Protein AF-A0A957DTX6-F1 (afdb_monomer_lite)

Secondary structure (DSSP, 8-state):
---------PBPTTSPBP----HHHHHHHHHHHHHHHHHHHHHHHHHHHHHHHHHH------EEEE-B-TTS-B--S-EEE-SSSSPPEEE--TTSEEEE-SPPPP---

Structure (mmCIF, N/CA/C/O backbone):
data_AF-A0A957DTX6-F1
#
_entry.id   AF-A0A957DTX6-F1
#
loop_
_atom_site.group_PDB
_atom_site.id
_atom_site.type_symbol
_atom_site.label_atom_id
_atom_site.label_alt_id
_atom_site.label_comp_id
_atom_site.label_asym_id
_atom_site.label_entity_id
_atom_site.label_seq_id
_atom_site.pdbx_PDB_ins_code
_atom_site.Cartn_x
_atom_site.Cartn_y
_atom_site.Cartn_z
_atom_site.occupancy
_atom_site.B_iso_or_equiv
_atom_site.auth_seq_id
_atom_site.auth_comp_id
_atom_site.auth_asym_id
_atom_site.auth_atom_id
_atom_site.pdbx_PDB_model_num
ATOM 1 N N . MET A 1 1 ? -65.947 3.445 54.925 1.00 50.12 1 MET A N 1
ATOM 2 C CA . MET A 1 1 ? -64.680 4.196 55.086 1.00 50.12 1 MET A CA 1
ATOM 3 C C . MET A 1 1 ? -63.601 3.467 54.298 1.00 50.12 1 MET A C 1
ATOM 5 O O . MET A 1 1 ? -63.424 2.277 54.515 1.00 50.12 1 MET A O 1
ATOM 9 N N . LYS A 1 2 ? -62.980 4.120 53.309 1.00 55.50 2 LYS A N 1
ATOM 10 C CA . LYS A 1 2 ? -61.985 3.508 52.413 1.00 55.50 2 LYS A CA 1
ATOM 11 C C . LYS A 1 2 ? -60.601 3.771 53.006 1.00 55.50 2 LYS A C 1
ATOM 13 O O . LYS A 1 2 ? -60.162 4.916 53.017 1.00 55.50 2 LYS A O 1
ATOM 18 N N . PHE A 1 3 ? -59.954 2.744 53.550 1.00 54.72 3 PHE A N 1
ATOM 19 C CA . PHE A 1 3 ? -58.588 2.868 54.054 1.00 54.72 3 PHE A CA 1
ATOM 20 C C . PHE A 1 3 ? -57.655 3.067 52.858 1.00 54.72 3 PHE A C 1
ATOM 22 O O . PHE A 1 3 ? -57.492 2.174 52.028 1.00 54.72 3 PHE A O 1
ATOM 29 N N . VAL A 1 4 ? -57.106 4.273 52.725 1.00 64.88 4 VAL A N 1
ATOM 30 C CA . VAL A 1 4 ? -56.061 4.558 51.743 1.00 64.88 4 VAL A CA 1
ATOM 31 C C . VAL A 1 4 ? -54.786 3.922 52.282 1.00 64.88 4 VAL A C 1
ATOM 33 O O . VAL A 1 4 ? -54.281 4.317 53.330 1.00 64.88 4 VAL A O 1
ATOM 36 N N . ASN A 1 5 ? -54.315 2.882 51.603 1.00 56.22 5 ASN A N 1
ATOM 37 C CA . ASN A 1 5 ? -53.085 2.192 51.959 1.00 56.22 5 ASN A CA 1
ATOM 38 C C . ASN A 1 5 ? -51.905 3.042 51.465 1.00 56.22 5 ASN A C 1
ATOM 40 O O . ASN A 1 5 ? -51.466 2.907 50.324 1.00 56.22 5 ASN A O 1
ATOM 44 N N . SER A 1 6 ? -51.476 4.004 52.282 1.00 63.41 6 SER A N 1
ATOM 45 C CA . SER A 1 6 ? -50.338 4.864 51.957 1.00 63.41 6 SER A CA 1
ATOM 46 C C . SER A 1 6 ? -49.031 4.082 52.125 1.00 63.41 6 SER A C 1
ATOM 48 O O . SER A 1 6 ? -48.859 3.416 53.150 1.00 63.41 6 SER A O 1
ATOM 50 N N . PRO A 1 7 ? -48.092 4.151 51.164 1.00 65.56 7 PRO A N 1
ATOM 51 C CA . PRO A 1 7 ? -46.794 3.503 51.310 1.00 65.56 7 PRO A CA 1
ATOM 52 C C . PRO A 1 7 ? -46.088 4.038 52.563 1.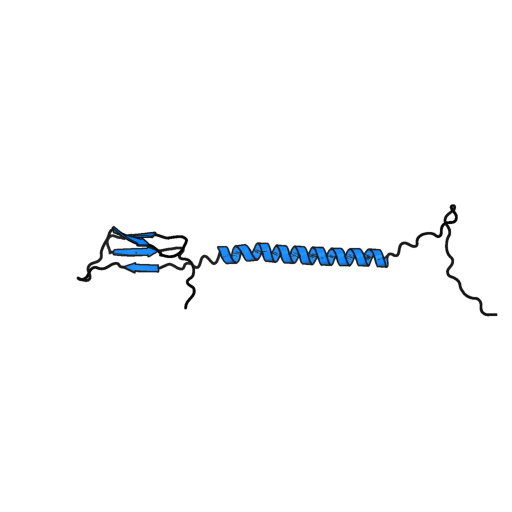00 65.56 7 PRO A C 1
ATOM 54 O O . PRO A 1 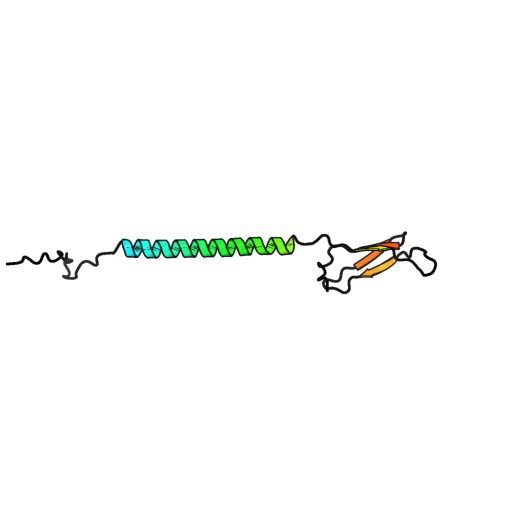7 ? -45.987 5.249 52.762 1.00 65.56 7 PRO A O 1
ATOM 57 N N . LYS A 1 8 ? -45.628 3.133 53.436 1.00 67.06 8 LYS A N 1
ATOM 58 C CA . LYS A 1 8 ? -44.937 3.487 54.681 1.00 67.06 8 LYS A CA 1
ATOM 59 C C . LYS A 1 8 ? -43.578 4.101 54.338 1.00 67.06 8 LYS A C 1
ATOM 61 O O . LYS A 1 8 ? -42.651 3.384 53.972 1.00 67.06 8 LYS A O 1
ATOM 66 N N . VAL A 1 9 ? -43.475 5.425 54.432 1.00 68.88 9 VAL A N 1
ATOM 67 C CA . VAL A 1 9 ? -42.212 6.150 54.258 1.00 68.88 9 VAL A CA 1
ATOM 68 C C . VAL A 1 9 ? -41.385 5.957 55.526 1.00 68.88 9 VAL A C 1
ATOM 70 O O . VAL A 1 9 ? -41.803 6.352 56.613 1.00 68.88 9 VAL A O 1
ATOM 73 N N . GLU A 1 10 ? -40.243 5.284 55.406 1.00 71.00 10 GLU A N 1
ATOM 74 C CA . GLU A 1 10 ? -39.316 5.099 56.519 1.00 71.00 10 GLU A CA 1
ATOM 75 C C . GLU A 1 10 ? -38.405 6.327 56.621 1.00 71.00 10 GLU A C 1
ATOM 77 O O . GLU A 1 10 ? -37.687 6.671 55.678 1.00 71.00 10 GLU A O 1
ATOM 82 N N . TYR A 1 11 ? -38.475 7.012 57.760 1.00 72.50 11 TYR A N 1
ATOM 83 C CA . TYR A 1 11 ? -37.691 8.211 58.033 1.00 72.50 11 TYR A CA 1
ATOM 84 C C . TYR A 1 11 ? -36.387 7.844 58.736 1.00 72.50 11 TYR A C 1
ATOM 86 O O . TYR A 1 11 ? -36.330 6.923 59.553 1.00 72.50 11 TYR A O 1
ATOM 94 N N . GLN A 1 12 ? -35.328 8.567 58.401 1.00 78.06 12 GLN A N 1
ATOM 95 C CA . GLN A 1 12 ? -34.071 8.535 59.136 1.00 78.06 12 GLN A CA 1
ATOM 96 C C . GLN A 1 12 ? -34.232 9.263 60.486 1.00 78.06 12 GLN A C 1
ATOM 98 O O . GLN A 1 12 ? -35.182 10.028 60.664 1.00 78.06 12 GLN A O 1
ATOM 103 N N . PRO A 1 13 ? -33.332 9.041 61.463 1.00 77.44 13 PRO A N 1
ATOM 104 C CA . PRO A 1 13 ? -33.374 9.741 62.753 1.00 77.44 13 PRO A CA 1
ATOM 105 C C . PRO A 1 13 ? -33.232 11.273 62.645 1.00 77.44 13 PRO A C 1
ATOM 107 O O . PRO A 1 13 ? -33.540 11.976 63.600 1.00 77.44 13 PRO A O 1
ATOM 110 N N . ASP A 1 14 ? -32.807 11.793 61.492 1.00 83.81 14 ASP A N 1
ATOM 111 C CA . ASP A 1 14 ? -32.758 13.220 61.142 1.00 83.81 14 ASP A CA 1
ATOM 112 C C . ASP A 1 14 ? -34.089 13.762 60.567 1.00 83.81 14 ASP A C 1
ATOM 114 O O . ASP A 1 14 ? -34.185 14.933 60.205 1.00 83.81 14 ASP A O 1
ATOM 118 N N . GLY A 1 15 ? -35.125 12.920 60.475 1.00 75.44 15 GLY A N 1
ATOM 119 C CA . GLY A 1 15 ? -36.440 13.281 59.945 1.00 75.44 15 GLY A CA 1
ATOM 120 C C . GLY A 1 15 ? -36.517 13.347 58.419 1.00 75.44 15 GLY A C 1
ATOM 121 O O . GLY A 1 15 ? -37.586 13.642 57.881 1.00 75.44 15 GLY A O 1
ATOM 122 N N . LEU A 1 16 ? -35.434 13.043 57.698 1.00 75.69 16 LEU A N 1
ATOM 123 C CA . LEU A 1 16 ? -35.452 12.996 56.241 1.00 75.69 16 LEU A CA 1
ATOM 124 C C . LEU A 1 16 ? -35.972 11.634 55.759 1.00 75.69 16 LEU A C 1
ATOM 126 O O . LEU A 1 16 ? -35.603 10.587 56.310 1.00 75.69 16 LEU A O 1
ATOM 130 N N . PRO A 1 17 ? -36.830 11.599 54.722 1.00 69.38 17 PRO A N 1
ATOM 131 C CA . PRO A 1 17 ? -37.249 10.338 54.127 1.00 69.38 17 PRO A CA 1
ATOM 132 C C . PRO A 1 17 ? -36.012 9.602 53.608 1.00 69.38 17 PRO A C 1
ATOM 134 O O . PRO A 1 17 ? -35.153 10.205 52.959 1.00 69.38 17 PRO A O 1
ATOM 137 N N . ARG A 1 18 ? -35.897 8.298 53.891 1.00 64.56 18 ARG A N 1
ATOM 138 C CA . ARG A 1 18 ? -34.828 7.487 53.298 1.00 64.56 18 ARG A CA 1
ATOM 139 C C . ARG A 1 18 ? -34.936 7.578 51.781 1.00 64.56 18 ARG A C 1
ATOM 141 O O . ARG A 1 18 ? -35.967 7.218 51.212 1.00 64.56 18 ARG A O 1
ATOM 148 N N . ALA A 1 19 ? -33.873 8.046 51.129 1.00 66.75 19 ALA A N 1
ATOM 149 C CA . ALA A 1 19 ? -33.762 7.974 49.682 1.00 66.75 19 ALA A CA 1
ATOM 150 C C . ALA A 1 19 ? -33.823 6.492 49.284 1.00 66.75 19 ALA A C 1
ATOM 152 O O . ALA A 1 19 ? -32.886 5.734 49.527 1.00 66.75 19 ALA A O 1
ATOM 153 N N . GLN A 1 20 ? -34.959 6.055 48.734 1.00 65.75 20 GLN A N 1
ATOM 154 C CA . GLN A 1 20 ? -35.084 4.712 48.182 1.00 65.75 20 GLN A CA 1
ATOM 155 C C . GLN A 1 20 ? -34.201 4.640 46.940 1.00 65.75 20 GLN A C 1
ATOM 157 O O . GLN A 1 20 ? -34.559 5.134 45.871 1.00 65.75 20 GLN A O 1
ATOM 162 N N . GLU A 1 21 ? -33.016 4.057 47.094 1.00 66.06 21 GLU A N 1
ATOM 163 C CA . GLU A 1 21 ? -32.110 3.808 45.984 1.00 66.06 21 GLU A CA 1
ATOM 164 C C . GLU A 1 21 ? -32.796 2.861 44.990 1.00 66.06 21 GLU A C 1
ATOM 166 O O . GLU A 1 21 ? -33.010 1.672 45.251 1.00 66.06 21 GLU A O 1
ATOM 171 N N . ASN A 1 22 ? -33.215 3.407 43.848 1.00 73.06 22 ASN A N 1
ATOM 172 C CA . ASN A 1 22 ? -33.909 2.633 42.833 1.00 73.06 22 ASN A CA 1
ATOM 173 C C . ASN A 1 22 ? -32.900 1.749 42.090 1.00 73.06 22 ASN A C 1
ATOM 175 O O . ASN A 1 22 ? -32.264 2.177 41.124 1.00 73.06 22 ASN A O 1
ATOM 179 N N . LYS A 1 23 ? -32.790 0.488 42.523 1.00 77.38 23 LYS A N 1
ATOM 180 C CA . LYS A 1 23 ? -31.940 -0.536 41.896 1.00 77.38 23 LYS A CA 1
ATOM 181 C C . LYS A 1 23 ? -32.157 -0.635 40.381 1.00 77.38 23 LYS A C 1
ATOM 183 O O . LYS A 1 23 ? -31.205 -0.877 39.648 1.00 77.38 23 LYS A O 1
ATOM 188 N N . GLN A 1 24 ? -33.374 -0.389 39.887 1.00 79.19 24 GLN A N 1
ATOM 189 C CA . GLN A 1 24 ? -33.668 -0.418 38.449 1.00 79.19 24 GLN A CA 1
ATOM 190 C C . GLN A 1 24 ? -32.951 0.704 37.689 1.00 79.19 24 GLN A C 1
ATOM 192 O O . GLN A 1 24 ? -32.419 0.469 36.606 1.00 79.19 24 GLN A O 1
ATOM 197 N N . ALA A 1 25 ? -32.873 1.905 38.269 1.00 78.31 25 ALA A N 1
ATOM 198 C CA . ALA A 1 25 ? -32.149 3.027 37.675 1.00 78.31 25 ALA A CA 1
ATOM 199 C C . ALA A 1 25 ? -30.634 2.771 37.645 1.00 78.31 25 ALA A C 1
ATOM 201 O O . ALA A 1 25 ? -29.960 3.152 36.687 1.00 78.31 25 ALA A O 1
ATOM 202 N N . PHE A 1 26 ? -30.106 2.086 38.664 1.00 83.94 26 PHE A N 1
ATOM 203 C CA . PHE A 1 26 ? -28.712 1.651 38.695 1.00 83.94 26 PHE A CA 1
ATOM 204 C C . PHE A 1 26 ? -28.408 0.645 37.574 1.00 83.94 26 PHE A C 1
ATOM 206 O O . PHE A 1 26 ? -27.514 0.887 36.761 1.00 83.94 26 PHE A O 1
ATOM 213 N N . TYR A 1 27 ? -29.189 -0.437 37.467 1.00 87.31 27 TYR A N 1
ATOM 214 C CA . TYR A 1 27 ? -28.993 -1.443 36.416 1.00 87.31 27 TYR A CA 1
ATOM 215 C C . TYR A 1 27 ? -29.184 -0.874 35.010 1.00 87.31 27 TYR A C 1
ATOM 217 O O . TYR A 1 27 ? -28.449 -1.254 34.104 1.00 87.31 27 TYR A O 1
ATOM 225 N N . PHE A 1 28 ? -30.112 0.067 34.822 1.00 89.50 28 PHE A N 1
ATOM 226 C CA . PHE A 1 28 ? -30.297 0.747 33.542 1.00 89.50 28 PHE A CA 1
ATOM 227 C C . PHE A 1 28 ? -29.039 1.515 33.114 1.00 89.50 28 PHE A C 1
ATOM 229 O O . PHE A 1 28 ? -28.557 1.341 31.997 1.00 89.50 28 PHE A O 1
ATOM 236 N N . ARG A 1 29 ? -28.451 2.313 34.016 1.00 90.50 29 ARG A N 1
ATOM 237 C CA . ARG A 1 29 ? -27.205 3.052 33.743 1.00 90.50 29 ARG A CA 1
ATOM 238 C C . ARG A 1 29 ? -26.035 2.111 33.462 1.00 90.50 29 ARG A C 1
ATOM 240 O O . ARG A 1 29 ? -25.259 2.368 32.545 1.00 90.50 29 ARG A O 1
ATOM 247 N N . LEU A 1 30 ? -25.941 1.010 34.209 1.00 92.88 30 LEU A N 1
ATOM 248 C CA . LEU A 1 30 ? -24.941 -0.035 33.986 1.00 92.88 30 LEU A CA 1
ATOM 249 C C . LEU A 1 30 ? -25.089 -0.664 32.589 1.00 92.88 30 LEU A C 1
ATOM 251 O O . LEU A 1 30 ? -24.104 -0.783 31.866 1.00 92.88 30 LEU A O 1
ATOM 255 N N . MET A 1 31 ? -26.314 -1.020 32.189 1.00 95.38 31 MET A N 1
ATOM 256 C CA . MET A 1 31 ? -26.623 -1.579 30.865 1.00 95.38 31 MET A CA 1
ATOM 257 C C . MET A 1 31 ? -26.234 -0.619 29.741 1.00 95.38 31 MET A C 1
ATOM 259 O O . MET A 1 31 ? -25.561 -1.026 28.798 1.00 95.38 31 MET A O 1
ATOM 263 N N . VAL A 1 32 ? -26.610 0.658 29.856 1.00 95.62 32 VAL A N 1
ATOM 264 C CA . VAL A 1 32 ? -26.258 1.688 28.866 1.00 95.62 32 VAL A CA 1
ATOM 265 C C . VAL A 1 32 ? -24.740 1.844 28.763 1.00 95.62 32 VAL A C 1
ATOM 267 O O . VAL A 1 32 ? -24.207 1.894 27.656 1.00 95.62 32 VAL A O 1
ATOM 270 N N . GLY A 1 33 ? -24.032 1.849 29.897 1.00 95.88 33 GLY A N 1
ATOM 271 C CA . GLY A 1 33 ? -22.570 1.881 29.923 1.00 95.88 33 GLY A CA 1
ATOM 272 C C . GLY A 1 33 ? -21.945 0.675 29.219 1.00 95.88 33 GLY A C 1
ATOM 273 O O . GLY A 1 33 ? -21.065 0.848 28.380 1.00 95.88 33 GLY A O 1
ATOM 274 N N . LEU A 1 34 ? -22.432 -0.538 29.495 1.00 96.81 34 LEU A N 1
ATOM 275 C CA . LEU A 1 34 ? -21.952 -1.761 28.843 1.00 96.81 34 LEU A CA 1
ATOM 276 C C . LEU A 1 34 ? -22.187 -1.746 27.330 1.00 96.81 34 LEU A C 1
ATOM 278 O O . LEU A 1 34 ? -21.286 -2.108 26.577 1.00 96.81 34 LEU A O 1
ATOM 282 N N . ILE A 1 35 ? -23.360 -1.293 26.880 1.00 96.12 35 ILE A N 1
ATOM 283 C CA . ILE A 1 35 ? -23.667 -1.153 25.449 1.00 96.12 35 ILE A CA 1
ATOM 284 C C . ILE A 1 35 ? -22.709 -0.153 24.798 1.00 96.12 35 ILE A C 1
ATOM 286 O O . ILE A 1 35 ? -22.167 -0.435 23.732 1.00 96.12 35 ILE A O 1
ATOM 290 N N . PHE A 1 36 ? -22.458 0.988 25.444 1.00 96.50 36 PHE A N 1
ATOM 291 C CA . PHE A 1 36 ? -21.530 1.992 24.932 1.00 96.50 36 PHE A CA 1
ATOM 292 C C . PHE A 1 36 ? -20.098 1.453 24.833 1.00 96.50 36 PHE A C 1
ATOM 294 O O . PHE A 1 36 ? -19.462 1.594 23.791 1.00 96.50 36 PHE A O 1
ATOM 301 N N . PHE A 1 37 ? -19.604 0.780 25.876 1.00 96.12 37 PHE A N 1
ATOM 302 C CA . PHE A 1 37 ? -18.282 0.153 25.857 1.00 96.12 37 PHE A CA 1
ATOM 303 C C . PHE A 1 37 ? -18.171 -0.937 24.788 1.00 96.12 37 PHE A C 1
ATOM 305 O O . PHE A 1 37 ? -17.159 -0.999 24.094 1.00 96.12 37 PHE A O 1
ATOM 312 N N . ALA A 1 38 ? -19.206 -1.761 24.609 1.00 95.81 38 ALA A N 1
ATOM 313 C CA . ALA A 1 38 ? -19.238 -2.774 23.559 1.00 95.81 38 ALA A CA 1
ATOM 314 C C . ALA A 1 38 ? -19.230 -2.143 22.158 1.00 95.81 38 ALA A C 1
ATOM 316 O O . ALA A 1 38 ? -18.484 -2.593 21.291 1.00 95.81 38 ALA A O 1
ATOM 317 N N . ALA A 1 39 ? -20.006 -1.077 21.942 1.00 95.19 39 ALA A N 1
ATOM 318 C CA . ALA A 1 39 ? -20.029 -0.344 20.680 1.00 95.19 39 ALA A CA 1
ATOM 319 C C . ALA A 1 39 ? -18.683 0.336 20.387 1.00 95.19 39 ALA A C 1
ATOM 321 O O . ALA A 1 39 ? -18.190 0.250 19.265 1.00 95.19 39 ALA A O 1
ATOM 322 N N . LEU A 1 40 ? -18.060 0.954 21.396 1.00 94.50 40 LEU A N 1
ATOM 323 C CA . LEU A 1 40 ? -16.730 1.552 21.285 1.00 94.50 40 LEU A CA 1
ATOM 324 C C . LEU A 1 40 ? -15.672 0.491 20.963 1.00 94.50 40 LEU A C 1
ATOM 326 O O . LEU A 1 40 ? -14.879 0.683 20.048 1.00 94.50 40 LEU A O 1
ATOM 330 N N . ALA A 1 41 ? -15.684 -0.641 21.671 1.00 93.94 41 ALA A N 1
ATOM 331 C CA . ALA A 1 41 ? -14.766 -1.749 21.428 1.00 93.94 41 ALA A CA 1
ATOM 332 C C . ALA A 1 41 ? -14.948 -2.338 20.024 1.00 93.94 41 ALA A C 1
ATOM 334 O O . ALA A 1 41 ? -13.961 -2.604 19.343 1.00 93.94 41 ALA A O 1
ATOM 335 N N . LEU A 1 42 ? -16.194 -2.497 19.566 1.00 92.25 42 LEU A N 1
ATOM 336 C CA . LEU A 1 42 ? -16.492 -2.958 18.213 1.00 92.25 42 LEU A CA 1
ATOM 337 C C . LEU A 1 42 ? -15.999 -1.955 17.164 1.00 92.25 42 LEU A C 1
ATOM 339 O O . LEU A 1 42 ? -15.373 -2.357 16.187 1.00 92.25 42 LEU A O 1
ATOM 343 N N . ASN A 1 43 ? -16.240 -0.659 17.373 1.00 89.62 43 ASN A N 1
ATOM 344 C CA . ASN A 1 43 ? -15.772 0.396 16.478 1.00 89.62 43 ASN A CA 1
ATOM 345 C C . ASN A 1 43 ? -14.236 0.423 16.398 1.00 89.62 43 ASN A C 1
ATOM 347 O O . ASN A 1 43 ? -13.680 0.428 15.302 1.00 89.62 43 ASN A O 1
ATOM 351 N N . LEU A 1 44 ? -13.553 0.326 17.542 1.00 86.94 44 LEU A N 1
ATOM 352 C CA . LEU A 1 44 ? -12.093 0.274 17.615 1.00 86.94 44 LEU A CA 1
ATOM 353 C C . LEU A 1 44 ? -11.530 -1.007 16.980 1.00 86.94 44 LEU A C 1
ATOM 355 O O . LEU A 1 44 ? -10.519 -0.965 16.288 1.00 86.94 44 LEU A O 1
ATOM 359 N N . TYR A 1 45 ? -12.199 -2.146 17.162 1.00 86.94 45 TYR A N 1
ATOM 360 C CA . TYR A 1 45 ? -11.837 -3.412 16.524 1.00 86.94 45 TYR A CA 1
ATOM 361 C C . TYR A 1 45 ? -11.960 -3.349 14.997 1.00 86.94 45 TYR A C 1
ATOM 363 O O . TYR A 1 45 ? -11.084 -3.850 14.290 1.00 86.94 45 TYR A O 1
ATOM 371 N N . VAL A 1 46 ? -13.021 -2.718 14.480 1.00 82.69 46 VAL A N 1
ATOM 372 C CA . VAL A 1 46 ? -13.179 -2.466 13.041 1.00 82.69 46 VAL A CA 1
ATOM 373 C C . VAL A 1 46 ? -12.086 -1.522 12.540 1.00 82.69 46 VAL A C 1
ATOM 375 O O . VAL A 1 46 ? -11.484 -1.819 11.514 1.00 82.69 46 VAL A O 1
ATOM 378 N N . LEU A 1 47 ? -11.772 -0.452 13.277 1.00 76.31 47 LEU A N 1
ATOM 379 C CA . LEU A 1 47 ? -10.705 0.493 12.931 1.00 76.31 47 LEU A CA 1
ATOM 380 C C . LEU A 1 47 ? -9.335 -0.201 12.834 1.00 76.31 47 LEU A C 1
ATOM 382 O O . LEU A 1 47 ? -8.670 -0.108 11.808 1.00 76.31 47 LEU A O 1
ATOM 386 N N . VAL A 1 48 ? -8.957 -0.986 13.849 1.00 74.12 48 VAL A N 1
ATOM 387 C CA . VAL A 1 48 ? -7.683 -1.730 13.878 1.00 74.12 48 VAL A CA 1
ATOM 388 C C . VAL A 1 48 ? -7.591 -2.774 12.757 1.00 74.12 48 VAL A C 1
ATOM 390 O O . VAL A 1 48 ? -6.502 -3.035 12.254 1.00 74.12 48 VAL A O 1
ATOM 393 N N . ARG A 1 49 ? -8.710 -3.379 12.330 1.00 66.31 49 ARG A N 1
ATOM 394 C CA . ARG A 1 49 ? -8.723 -4.334 11.204 1.00 66.31 49 ARG A CA 1
ATOM 395 C C . ARG A 1 49 ? -8.772 -3.669 9.826 1.00 66.31 49 ARG A C 1
ATOM 397 O O . ARG A 1 49 ? -8.269 -4.255 8.864 1.00 66.31 49 ARG A O 1
ATOM 404 N N . ALA A 1 50 ? -9.372 -2.486 9.713 1.00 58.28 50 ALA A N 1
ATOM 405 C CA . ALA A 1 50 ? -9.497 -1.768 8.448 1.00 58.28 50 ALA A CA 1
ATOM 406 C C . ALA A 1 50 ? -8.130 -1.305 7.912 1.00 58.28 50 ALA A C 1
ATOM 408 O O . ALA A 1 50 ? -7.891 -1.414 6.710 1.00 58.28 50 ALA A O 1
ATOM 409 N N . ASP A 1 51 ? -7.206 -0.913 8.793 1.00 55.12 51 ASP A N 1
ATOM 410 C CA . ASP A 1 51 ? -5.875 -0.427 8.395 1.00 55.12 51 ASP A CA 1
ATOM 411 C C . ASP A 1 51 ? -4.920 -1.524 7.914 1.00 55.12 51 ASP A C 1
ATOM 413 O O . ASP A 1 51 ? -3.983 -1.253 7.167 1.00 55.12 51 ASP A O 1
ATOM 417 N N . VAL A 1 52 ? -5.162 -2.789 8.259 1.00 54.09 52 VAL A N 1
ATOM 418 C CA . VAL A 1 52 ? -4.314 -3.878 7.749 1.00 54.09 52 VAL A CA 1
ATOM 419 C C . VAL A 1 52 ? -4.753 -4.313 6.354 1.00 54.09 52 VAL A C 1
ATOM 421 O O . VAL A 1 52 ? -3.949 -4.823 5.589 1.00 54.09 52 VAL A O 1
ATOM 424 N N . SER A 1 53 ? -6.014 -4.089 5.981 1.00 50.62 53 SER A N 1
ATOM 425 C CA . SER A 1 53 ? -6.544 -4.530 4.683 1.00 50.62 53 SER A CA 1
ATOM 426 C C . SER A 1 53 ? -6.124 -3.593 3.546 1.00 50.62 53 SER A C 1
ATOM 428 O O . SER A 1 53 ? -5.860 -4.052 2.439 1.00 50.62 53 SER A O 1
ATOM 430 N N . SER A 1 54 ? -6.000 -2.291 3.821 1.00 50.91 54 SER A N 1
ATOM 431 C CA . SER A 1 54 ? -5.450 -1.302 2.883 1.00 50.91 54 SER A CA 1
ATOM 432 C C . SER A 1 54 ? -3.923 -1.375 2.776 1.00 50.91 54 SER A C 1
ATOM 434 O O . SER A 1 54 ? -3.383 -1.076 1.715 1.00 50.91 54 SER A O 1
ATOM 436 N N . MET A 1 55 ? -3.229 -1.832 3.827 1.00 47.94 55 MET A N 1
ATOM 437 C CA . MET A 1 55 ? -1.783 -2.092 3.785 1.00 47.94 55 MET A CA 1
ATOM 438 C C . MET A 1 55 ? -1.421 -3.471 3.206 1.00 47.94 55 MET A C 1
ATOM 440 O O . MET A 1 55 ? -0.376 -3.605 2.579 1.00 47.94 55 MET A O 1
ATOM 444 N N . LEU A 1 56 ? -2.277 -4.489 3.360 1.00 47.28 56 LEU A N 1
ATOM 445 C CA . LEU A 1 56 ? -2.092 -5.830 2.773 1.00 47.28 56 LEU A CA 1
ATOM 446 C C . LEU A 1 56 ? -2.713 -5.979 1.384 1.00 47.28 56 LEU A C 1
ATOM 448 O O . LEU A 1 56 ? -2.403 -6.935 0.681 1.00 47.28 56 LEU A O 1
ATOM 452 N N . SER A 1 57 ? -3.521 -5.013 0.944 1.00 47.78 57 SER A N 1
ATOM 453 C CA . SER A 1 57 ? -3.796 -4.801 -0.476 1.00 47.78 57 SER A CA 1
ATOM 454 C C . SER A 1 57 ? -2.690 -3.957 -1.115 1.00 47.78 57 SER A C 1
ATOM 456 O O . SER A 1 57 ? -2.940 -3.162 -2.021 1.00 47.78 57 SER A O 1
ATOM 458 N N . GLN A 1 58 ? -1.439 -4.198 -0.706 1.00 51.16 58 GLN A N 1
ATOM 459 C CA . GLN A 1 58 ? -0.328 -4.240 -1.642 1.00 51.16 58 GLN A CA 1
ATOM 460 C C . GLN A 1 58 ? -0.678 -5.327 -2.660 1.00 51.16 58 GLN A C 1
ATOM 462 O O . GLN A 1 58 ? -0.225 -6.466 -2.597 1.00 51.16 58 GLN A O 1
ATOM 467 N N . SER A 1 59 ? -1.590 -4.976 -3.567 1.00 52.69 59 SER A N 1
ATOM 468 C CA . SER A 1 59 ? -1.733 -5.645 -4.837 1.00 52.69 59 SER A CA 1
ATOM 469 C C . SER A 1 59 ? -0.300 -5.851 -5.303 1.00 52.69 59 SER A C 1
ATOM 471 O O . SER A 1 59 ? 0.464 -4.888 -5.402 1.00 52.69 59 SER A O 1
ATOM 473 N N . ASN A 1 60 ? 0.101 -7.100 -5.525 1.00 57.72 60 ASN A N 1
ATOM 474 C CA . ASN A 1 60 ? 1.308 -7.404 -6.282 1.00 57.72 60 ASN A CA 1
ATOM 475 C C . ASN A 1 60 ? 1.079 -6.965 -7.745 1.00 57.72 60 ASN A C 1
ATOM 477 O O . ASN A 1 60 ? 1.264 -7.741 -8.676 1.00 57.72 60 ASN A O 1
ATOM 481 N N . SER A 1 61 ? 0.593 -5.738 -7.955 1.00 69.88 61 SER A N 1
ATOM 482 C CA . SER A 1 61 ? 0.548 -5.053 -9.226 1.00 69.88 61 SER A CA 1
ATOM 483 C C . SER A 1 61 ? 1.988 -4.711 -9.529 1.00 69.88 61 SER A C 1
ATOM 485 O O . SER A 1 61 ? 2.583 -3.793 -8.959 1.00 69.88 61 SER A O 1
ATOM 487 N N . GLY A 1 62 ? 2.561 -5.542 -10.381 1.00 78.44 62 GLY A N 1
ATOM 488 C CA . GLY A 1 62 ? 3.785 -5.233 -11.072 1.00 78.44 62 GLY A CA 1
ATOM 489 C C . GLY A 1 62 ? 3.505 -5.000 -12.545 1.00 78.44 62 GLY A C 1
ATOM 490 O O . GLY A 1 62 ? 2.522 -5.500 -13.092 1.00 78.44 62 GLY A O 1
ATOM 491 N N . ALA A 1 63 ? 4.377 -4.226 -13.174 1.00 84.94 63 ALA A N 1
ATOM 492 C CA . ALA A 1 63 ? 4.456 -4.148 -14.621 1.00 84.94 63 ALA A CA 1
ATOM 493 C C . ALA A 1 63 ? 5.753 -4.829 -15.044 1.00 84.94 63 ALA A C 1
ATOM 495 O O . ALA A 1 63 ? 6.840 -4.421 -14.628 1.00 84.94 63 ALA A O 1
ATOM 496 N N . GLU A 1 64 ? 5.630 -5.866 -15.859 1.00 91.19 64 GLU A N 1
ATOM 497 C CA . GLU A 1 64 ? 6.760 -6.515 -16.507 1.00 91.19 64 GLU A CA 1
ATOM 498 C C . GLU A 1 64 ? 6.734 -6.236 -18.006 1.00 91.19 64 GLU A C 1
ATOM 500 O O . GLU A 1 64 ? 5.675 -6.083 -18.617 1.00 91.19 64 GLU A O 1
ATOM 505 N N . GLY A 1 65 ? 7.916 -6.148 -18.603 1.00 92.69 65 GLY A N 1
ATOM 506 C CA . GLY A 1 65 ? 8.029 -5.860 -20.022 1.00 92.69 65 GLY A CA 1
ATOM 507 C C . GLY A 1 65 ? 9.454 -5.951 -20.533 1.00 92.69 65 GLY A C 1
ATOM 508 O O . GLY A 1 65 ? 10.376 -6.365 -19.827 1.00 92.69 65 GLY A O 1
ATOM 509 N N . MET A 1 66 ? 9.621 -5.569 -21.796 1.00 95.56 66 MET A N 1
ATOM 510 C CA . MET A 1 66 ? 10.905 -5.546 -22.482 1.00 95.56 66 MET A CA 1
ATOM 511 C C . MET A 1 66 ? 11.019 -4.264 -23.300 1.00 95.56 66 MET A C 1
ATOM 513 O O . MET A 1 66 ? 10.079 -3.885 -23.996 1.00 95.56 66 MET A O 1
ATOM 517 N N . VAL A 1 67 ? 12.169 -3.605 -23.211 1.00 95.94 67 VAL A N 1
ATOM 518 C CA . VAL A 1 67 ? 12.499 -2.423 -24.005 1.00 95.94 67 VAL A CA 1
ATOM 519 C C . VAL A 1 67 ? 13.271 -2.872 -25.239 1.00 95.94 67 VAL A C 1
ATOM 521 O O . VAL A 1 67 ? 14.302 -3.539 -25.124 1.00 95.94 67 VAL A O 1
ATOM 524 N N . ILE A 1 68 ? 12.762 -2.501 -26.412 1.00 96.50 68 ILE A N 1
ATOM 525 C CA . ILE A 1 68 ? 13.355 -2.800 -27.718 1.00 96.50 68 ILE A CA 1
ATOM 526 C C . ILE A 1 68 ? 13.575 -1.515 -28.522 1.00 96.50 68 ILE A C 1
ATOM 528 O O . ILE A 1 68 ? 12.856 -0.534 -28.329 1.00 96.50 68 ILE A O 1
ATOM 532 N N . ASP A 1 69 ? 14.570 -1.521 -29.408 1.00 95.50 69 ASP A N 1
ATOM 533 C CA . ASP A 1 69 ? 14.814 -0.447 -30.376 1.00 95.50 69 ASP A CA 1
ATOM 534 C C . ASP A 1 69 ? 13.962 -0.599 -31.654 1.00 95.50 69 ASP A C 1
ATOM 536 O O . ASP A 1 69 ? 13.132 -1.505 -31.778 1.00 95.50 69 ASP A O 1
ATOM 540 N N . ALA A 1 70 ? 14.162 0.299 -32.624 1.00 96.00 70 ALA A N 1
ATOM 541 C CA . ALA A 1 70 ? 13.446 0.282 -33.902 1.00 96.00 70 ALA A CA 1
ATOM 542 C C . ALA A 1 70 ? 13.779 -0.942 -34.779 1.00 96.00 70 ALA A C 1
ATOM 544 O O . ALA A 1 70 ? 12.998 -1.300 -35.660 1.00 96.00 70 ALA A O 1
ATOM 545 N N . GLU A 1 71 ? 14.910 -1.606 -34.528 1.00 96.69 71 GLU A N 1
ATOM 546 C CA . GLU A 1 71 ? 15.343 -2.823 -35.212 1.00 96.69 71 GLU A CA 1
ATOM 547 C C . GLU A 1 71 ? 14.948 -4.104 -34.449 1.00 96.69 71 GLU A C 1
ATOM 549 O O . GLU A 1 71 ? 15.418 -5.193 -34.787 1.00 96.69 71 GLU A O 1
ATOM 554 N N . ASN A 1 72 ? 14.068 -3.997 -33.445 1.00 94.62 72 ASN A N 1
ATOM 555 C CA . ASN A 1 72 ? 13.633 -5.080 -32.554 1.00 94.62 72 ASN A CA 1
ATOM 556 C C . ASN A 1 72 ? 14.755 -5.708 -31.706 1.00 94.62 72 ASN A C 1
ATOM 558 O O . ASN A 1 72 ? 14.646 -6.866 -31.290 1.00 94.62 72 ASN A O 1
ATOM 562 N N . ARG A 1 73 ? 15.837 -4.978 -31.421 1.00 96.00 73 ARG A N 1
ATOM 563 C CA . ARG A 1 73 ? 16.902 -5.449 -30.525 1.00 96.00 73 ARG A CA 1
ATOM 564 C C . ARG A 1 73 ? 16.616 -5.020 -29.084 1.00 96.00 73 ARG A C 1
ATOM 566 O O . ARG A 1 73 ? 16.188 -3.887 -28.867 1.00 96.00 73 ARG A O 1
ATOM 573 N N . PRO A 1 74 ? 16.856 -5.890 -28.087 1.00 96.56 74 PRO A N 1
ATOM 574 C CA . PRO A 1 74 ? 16.669 -5.541 -26.684 1.00 96.56 74 PRO A CA 1
ATOM 575 C C . PRO A 1 74 ? 17.679 -4.485 -26.231 1.00 96.56 74 PRO A C 1
ATOM 577 O O . PRO A 1 74 ? 18.860 -4.557 -26.579 1.00 96.56 74 PRO A O 1
ATOM 580 N N . VAL A 1 75 ? 17.223 -3.531 -25.417 1.00 96.88 75 VAL A N 1
ATOM 581 C CA . VAL A 1 75 ? 18.054 -2.418 -24.942 1.00 96.88 75 VAL A CA 1
ATOM 582 C C . VAL A 1 75 ? 18.328 -2.555 -23.437 1.00 96.88 75 VAL A C 1
ATOM 584 O O . VAL A 1 75 ? 17.414 -2.350 -22.629 1.00 96.88 75 VAL A O 1
ATOM 587 N N . PRO A 1 76 ? 19.566 -2.893 -23.030 1.00 96.69 76 PRO A N 1
ATOM 588 C CA . PRO A 1 76 ? 19.944 -2.979 -21.623 1.00 96.69 76 PRO A CA 1
ATOM 589 C C . PRO A 1 76 ? 20.224 -1.598 -21.017 1.00 96.69 76 PRO A C 1
ATOM 591 O O . PRO A 1 76 ? 20.537 -0.646 -21.731 1.00 96.69 76 PRO A O 1
ATOM 594 N N . ASN A 1 77 ? 20.205 -1.510 -19.685 1.00 95.81 77 ASN A N 1
ATOM 595 C CA . ASN A 1 77 ? 20.557 -0.309 -18.918 1.00 95.81 77 ASN A CA 1
ATOM 596 C C . ASN A 1 77 ? 19.645 0.915 -19.146 1.00 95.81 77 ASN A C 1
ATOM 598 O O . ASN A 1 77 ? 20.076 2.056 -18.977 1.00 95.81 77 ASN A O 1
ATOM 602 N N . VAL A 1 78 ? 18.380 0.695 -19.503 1.00 95.69 78 VAL A N 1
ATOM 603 C CA . VAL A 1 78 ? 17.370 1.752 -19.646 1.00 95.69 78 VAL A CA 1
ATOM 604 C C . VAL A 1 78 ? 16.634 1.943 -18.326 1.00 95.69 78 VAL A C 1
ATOM 606 O O . VAL A 1 78 ? 16.137 0.974 -17.754 1.00 95.69 78 VAL A O 1
ATOM 609 N N . LEU A 1 79 ? 16.533 3.191 -17.862 1.00 94.81 79 LEU A N 1
ATOM 610 C CA . LEU A 1 79 ? 15.735 3.546 -16.690 1.00 94.81 79 LEU A CA 1
ATOM 611 C C . LEU A 1 79 ? 14.242 3.532 -17.044 1.00 94.81 79 LEU A C 1
ATOM 613 O O . LEU A 1 79 ? 13.789 4.308 -17.884 1.00 94.81 79 LEU A O 1
ATOM 617 N N . VAL A 1 80 ? 13.479 2.687 -16.359 1.00 92.69 80 VAL A N 1
ATOM 618 C CA . VAL A 1 80 ? 12.018 2.603 -16.454 1.00 92.69 80 VAL A CA 1
ATOM 619 C C . VAL A 1 80 ? 11.433 3.054 -15.120 1.00 92.69 80 VAL A C 1
ATOM 621 O O . VAL A 1 80 ? 11.871 2.583 -14.072 1.00 92.69 80 VAL A O 1
ATOM 624 N N . PHE A 1 81 ? 10.458 3.963 -15.132 1.00 90.88 81 PHE A N 1
ATOM 625 C CA . PHE A 1 81 ? 9.849 4.496 -13.912 1.00 90.88 81 PHE A CA 1
ATOM 626 C C . PHE A 1 81 ? 8.337 4.685 -14.048 1.00 90.88 81 PHE A C 1
ATOM 628 O O . PHE A 1 81 ? 7.825 4.915 -15.144 1.00 90.88 81 PHE A O 1
ATOM 635 N N . SER A 1 82 ? 7.621 4.598 -12.926 1.00 86.50 82 SER A N 1
ATOM 636 C CA . SER A 1 82 ? 6.200 4.934 -12.851 1.00 86.50 82 SER A CA 1
ATOM 637 C C . SER A 1 82 ? 6.005 6.446 -12.753 1.00 86.50 82 SER A C 1
ATOM 639 O O . SER A 1 82 ? 6.717 7.127 -12.018 1.00 86.50 82 SER A O 1
ATOM 641 N N . ALA A 1 83 ? 5.006 6.978 -13.455 1.00 84.19 83 ALA A N 1
ATOM 642 C CA . ALA A 1 83 ? 4.628 8.386 -13.318 1.00 84.19 83 ALA A CA 1
ATOM 643 C C . ALA A 1 83 ? 3.854 8.672 -12.012 1.00 84.19 83 ALA A C 1
ATOM 645 O O . ALA A 1 83 ? 3.758 9.824 -11.595 1.00 84.19 83 ALA A O 1
ATOM 646 N N . ASP A 1 84 ? 3.315 7.630 -11.371 1.00 78.44 84 ASP A N 1
ATOM 647 C CA . ASP A 1 84 ? 2.532 7.729 -10.139 1.00 78.44 84 ASP A CA 1
ATOM 648 C C . ASP A 1 84 ? 3.399 7.894 -8.882 1.00 78.44 84 ASP A C 1
ATOM 650 O O . ASP A 1 84 ? 4.609 7.649 -8.892 1.00 78.44 84 ASP A O 1
ATOM 654 N N . VAL A 1 85 ? 2.753 8.296 -7.782 1.00 72.25 85 VAL A N 1
ATOM 655 C CA . VAL A 1 85 ? 3.367 8.459 -6.457 1.00 72.25 85 VAL A CA 1
ATOM 656 C C . VAL A 1 85 ? 2.966 7.280 -5.551 1.00 72.25 85 VAL A C 1
ATOM 658 O O . VAL A 1 85 ? 1.769 7.030 -5.403 1.00 72.25 85 VAL A O 1
ATOM 661 N N . PRO A 1 86 ? 3.916 6.590 -4.889 1.00 72.50 86 PRO A N 1
ATOM 662 C CA . PRO A 1 86 ? 5.363 6.796 -4.961 1.00 72.50 86 PRO A CA 1
ATOM 663 C C . PRO A 1 86 ? 5.945 6.375 -6.316 1.00 72.50 86 PRO A C 1
ATOM 665 O O . PRO A 1 86 ? 5.527 5.378 -6.899 1.00 72.50 86 PRO A O 1
ATOM 668 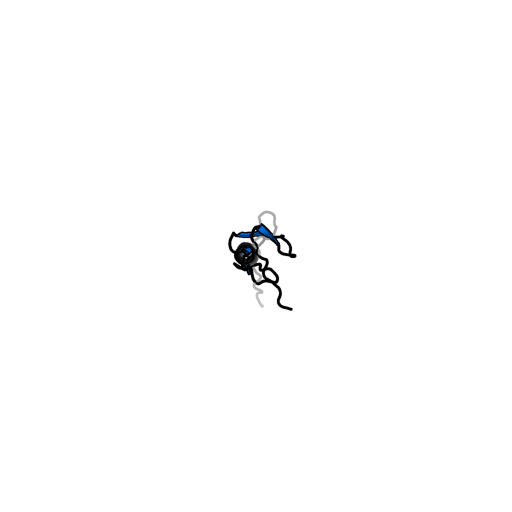N N . THR A 1 87 ? 6.949 7.119 -6.787 1.00 81.50 87 THR A N 1
ATOM 669 C CA . THR A 1 87 ? 7.686 6.766 -8.004 1.00 81.50 87 THR A CA 1
ATOM 670 C C . THR A 1 87 ? 8.512 5.513 -7.748 1.00 81.50 87 THR A C 1
ATOM 672 O O . THR A 1 87 ? 9.427 5.519 -6.923 1.00 81.50 87 THR A O 1
ATOM 675 N N . VAL A 1 88 ? 8.209 4.444 -8.477 1.00 86.62 88 VAL A N 1
ATOM 676 C CA . VAL A 1 88 ? 9.011 3.221 -8.514 1.00 86.62 88 VAL A CA 1
ATOM 677 C C . VAL A 1 88 ? 9.835 3.241 -9.792 1.00 86.62 88 VAL A C 1
ATOM 679 O O . VAL A 1 88 ? 9.331 3.617 -10.848 1.00 86.62 88 VAL A O 1
ATOM 682 N N . SER A 1 89 ? 11.101 2.837 -9.715 1.00 91.06 89 SER A N 1
ATOM 683 C CA . SER A 1 89 ? 11.963 2.721 -10.890 1.00 91.06 89 SER A CA 1
ATOM 684 C C . SER A 1 89 ? 12.778 1.437 -10.873 1.00 91.06 89 SER A C 1
ATOM 686 O O . SER A 1 89 ? 13.006 0.836 -9.823 1.00 91.06 89 SER A O 1
ATOM 688 N N . THR A 1 90 ? 13.184 1.008 -12.059 1.00 93.38 90 THR A N 1
ATOM 689 C CA . THR A 1 90 ? 14.048 -0.146 -12.286 1.00 93.38 90 THR A CA 1
ATOM 690 C C . THR A 1 90 ? 14.872 0.089 -13.549 1.00 93.38 90 THR A C 1
ATOM 692 O O . THR A 1 90 ? 14.568 0.983 -14.342 1.00 93.38 90 THR A O 1
ATOM 695 N N . THR A 1 91 ? 15.903 -0.720 -13.748 1.00 96.31 91 THR A N 1
ATOM 696 C CA . THR A 1 91 ? 16.767 -0.643 -14.926 1.00 96.31 91 THR A CA 1
ATOM 697 C C . THR A 1 91 ? 16.676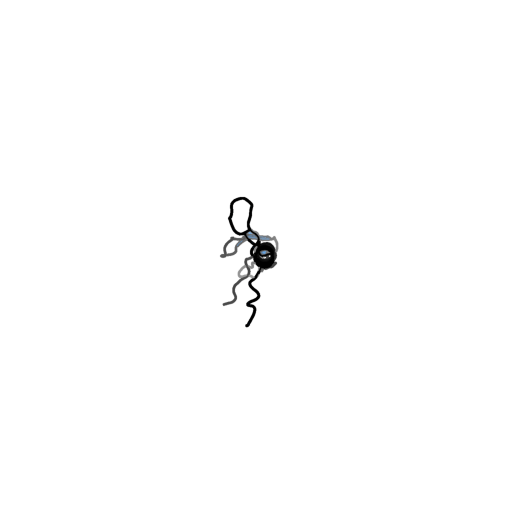 -1.943 -15.708 1.00 96.31 91 THR A C 1
ATOM 699 O O . THR A 1 91 ? 16.682 -3.018 -15.107 1.00 96.31 91 THR A O 1
ATOM 702 N N . THR A 1 92 ? 16.581 -1.858 -17.036 1.00 96.38 92 THR A N 1
ATOM 703 C CA . THR A 1 92 ? 16.488 -3.054 -17.879 1.00 96.38 92 THR A CA 1
ATOM 704 C C . THR A 1 92 ? 17.744 -3.922 -17.797 1.00 96.38 92 THR A C 1
ATOM 706 O O . THR A 1 92 ? 18.869 -3.417 -17.754 1.00 96.38 92 THR A O 1
ATOM 709 N N . ASP A 1 93 ? 17.546 -5.241 -17.796 1.00 94.44 93 ASP A N 1
ATOM 710 C CA . ASP A 1 93 ? 18.622 -6.231 -17.754 1.00 94.44 93 ASP A CA 1
ATOM 711 C C . ASP A 1 93 ? 19.337 -6.401 -19.111 1.00 94.44 93 ASP A C 1
ATOM 713 O O . ASP A 1 93 ? 19.031 -5.728 -20.095 1.00 94.44 93 ASP A O 1
ATOM 717 N N . GLY A 1 94 ? 20.293 -7.336 -19.184 1.00 94.19 94 GLY A N 1
ATOM 718 C CA . GLY A 1 94 ? 21.043 -7.650 -20.410 1.00 94.19 94 GLY A CA 1
ATOM 719 C C . GLY A 1 94 ? 20.187 -8.104 -21.603 1.00 94.19 94 GLY A C 1
ATOM 720 O O . GLY A 1 94 ? 20.659 -8.060 -22.735 1.00 94.19 94 GLY A O 1
ATOM 721 N N . ASN A 1 95 ? 18.937 -8.505 -21.363 1.00 94.75 95 ASN A N 1
ATOM 722 C CA . ASN A 1 95 ? 17.954 -8.892 -22.373 1.00 94.75 95 ASN A CA 1
ATOM 723 C C . ASN A 1 95 ? 16.873 -7.813 -22.569 1.00 94.75 95 ASN A C 1
ATOM 725 O O . ASN A 1 95 ? 15.832 -8.091 -23.164 1.00 94.75 95 ASN A O 1
ATOM 729 N N . GLY A 1 96 ? 17.089 -6.598 -22.058 1.00 95.12 96 GLY A N 1
ATOM 730 C CA . GLY A 1 96 ? 16.148 -5.486 -22.149 1.00 95.12 96 GLY A CA 1
ATOM 731 C C . GLY A 1 96 ? 14.894 -5.653 -21.288 1.00 95.12 96 GLY A C 1
ATOM 732 O O . GLY A 1 96 ? 13.958 -4.871 -21.440 1.00 95.12 96 GLY A O 1
ATOM 733 N N . ARG A 1 97 ? 14.830 -6.655 -20.402 1.00 96.25 97 ARG A N 1
ATOM 734 C CA . ARG A 1 97 ? 13.649 -6.928 -19.572 1.00 96.25 97 ARG A CA 1
ATOM 735 C C . ARG A 1 97 ? 13.643 -6.066 -18.324 1.00 96.25 97 ARG A C 1
ATOM 737 O O . ARG A 1 97 ? 14.695 -5.765 -17.766 1.00 96.25 97 ARG A O 1
ATOM 744 N N . PHE A 1 98 ? 12.452 -5.707 -17.862 1.00 94.56 98 PHE A N 1
ATOM 745 C CA . PHE A 1 98 ? 12.261 -4.992 -16.607 1.00 94.56 98 PHE A CA 1
ATOM 746 C C . PHE A 1 98 ? 11.083 -5.555 -15.8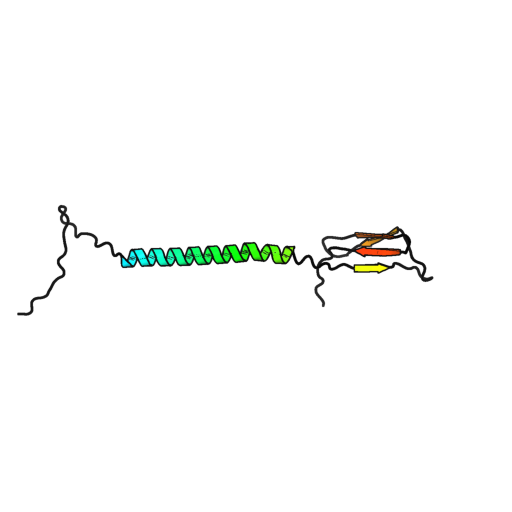14 1.00 94.56 98 PHE A C 1
ATOM 748 O O . PHE A 1 98 ? 10.144 -6.118 -16.377 1.00 94.56 98 PHE A O 1
ATOM 755 N N . LEU A 1 99 ? 11.136 -5.343 -14.500 1.00 91.25 99 LEU A N 1
ATOM 756 C CA . LEU A 1 99 ? 10.055 -5.627 -13.566 1.00 91.25 99 LEU 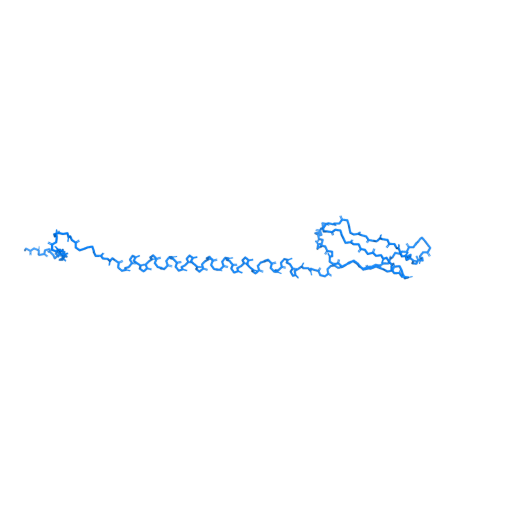A CA 1
ATOM 757 C C . LEU A 1 99 ? 9.923 -4.449 -12.595 1.00 91.25 99 LEU A C 1
ATOM 759 O O . LEU A 1 99 ? 10.851 -4.152 -11.839 1.00 91.25 99 LEU A O 1
ATOM 763 N N . LEU A 1 100 ? 8.777 -3.775 -12.631 1.00 88.50 100 LEU A N 1
ATOM 764 C CA . LEU A 1 100 ? 8.369 -2.785 -11.638 1.00 88.50 100 LEU A CA 1
ATOM 765 C C . LEU A 1 100 ? 7.447 -3.470 -10.637 1.00 88.50 100 LEU A C 1
ATOM 767 O O . LEU A 1 100 ? 6.399 -3.961 -11.036 1.00 88.50 100 LEU A O 1
ATOM 771 N N . ASN A 1 101 ? 7.813 -3.478 -9.358 1.00 83.69 101 ASN A N 1
ATOM 772 C CA . ASN A 1 101 ? 7.006 -4.058 -8.282 1.00 83.69 101 ASN A CA 1
ATOM 773 C C . ASN A 1 101 ? 6.380 -2.965 -7.419 1.00 83.69 101 ASN A C 1
ATOM 775 O O . ASN A 1 101 ? 6.875 -1.842 -7.382 1.00 83.69 101 ASN A O 1
ATOM 779 N N . HIS A 1 102 ? 5.341 -3.322 -6.665 1.00 76.25 102 HIS A N 1
ATOM 780 C CA . HIS A 1 102 ? 4.672 -2.411 -5.730 1.00 76.25 102 HIS A CA 1
ATOM 781 C C . HIS A 1 102 ? 4.074 -1.171 -6.412 1.00 76.25 102 HIS A C 1
ATOM 783 O O . HIS A 1 102 ? 4.051 -0.089 -5.823 1.00 76.25 102 HIS A O 1
ATOM 789 N N . LEU A 1 103 ? 3.595 -1.319 -7.651 1.00 76.69 103 LEU A N 1
ATOM 790 C CA . LEU A 1 103 ? 2.878 -0.237 -8.310 1.00 76.69 103 LEU A CA 1
ATOM 791 C C . LEU A 1 103 ? 1.529 -0.030 -7.608 1.00 76.69 103 LEU A C 1
ATOM 793 O O . LEU A 1 103 ? 0.848 -1.023 -7.318 1.00 76.69 103 LEU A O 1
ATOM 797 N N . PRO A 1 104 ? 1.122 1.225 -7.346 1.00 71.31 104 PRO A N 1
ATOM 798 C CA . PRO A 1 104 ? -0.218 1.524 -6.860 1.00 71.31 104 PRO A CA 1
ATOM 799 C C . PRO A 1 104 ? -1.273 0.884 -7.767 1.00 71.31 104 PRO A C 1
ATOM 801 O O . PRO A 1 104 ? -1.120 0.860 -8.989 1.00 71.31 104 PRO A O 1
ATOM 804 N N . ALA A 1 105 ? -2.350 0.358 -7.183 1.00 66.62 105 ALA A N 1
ATOM 805 C CA . ALA A 1 105 ? -3.456 -0.168 -7.972 1.00 66.62 105 ALA A CA 1
ATOM 806 C C . ALA A 1 105 ? -4.050 0.958 -8.836 1.00 66.62 105 ALA A C 1
ATOM 808 O O . ALA A 1 105 ? -4.476 1.991 -8.316 1.00 66.62 105 ALA A O 1
ATOM 809 N N . GLY A 1 106 ? -4.059 0.763 -10.155 1.00 61.34 106 GLY A N 1
ATOM 810 C CA . GLY A 1 106 ? -4.626 1.728 -11.091 1.00 61.34 106 GLY A CA 1
ATOM 811 C C . GLY A 1 106 ? -6.144 1.834 -10.940 1.00 61.34 106 GLY A C 1
ATOM 812 O O . GLY A 1 106 ? -6.836 0.838 -10.725 1.00 61.34 106 GLY A O 1
ATOM 813 N N . VAL A 1 107 ? -6.677 3.047 -11.090 1.00 55.12 107 VAL A N 1
ATOM 814 C CA . VAL A 1 107 ? -8.117 3.266 -11.258 1.00 55.12 107 VAL A CA 1
ATOM 815 C C . VAL A 1 107 ? -8.402 3.154 -12.755 1.00 55.12 107 VAL A C 1
ATOM 817 O O . VAL A 1 107 ? -8.040 4.057 -13.507 1.00 55.12 107 VAL A O 1
ATOM 820 N N . ASN A 1 108 ? -8.996 2.045 -13.207 1.00 42.12 108 ASN A N 1
ATOM 821 C CA . ASN A 1 108 ? -9.451 1.922 -14.597 1.00 42.12 108 ASN A CA 1
ATOM 822 C C . ASN A 1 108 ? -10.414 3.088 -14.898 1.00 42.12 108 ASN A C 1
ATOM 824 O O . ASN A 1 108 ? -11.427 3.231 -14.209 1.00 42.12 108 ASN A O 1
ATOM 828 N N . ARG A 1 109 ? -10.080 3.932 -15.878 1.00 43.03 109 ARG A N 1
ATOM 829 C CA . ARG A 1 109 ? -10.978 4.946 -16.446 1.00 43.03 109 ARG A CA 1
ATOM 830 C C . ARG A 1 109 ? -11.455 4.503 -17.816 1.00 43.03 109 ARG A C 1
ATOM 832 O O . ARG A 1 109 ? -10.627 3.918 -18.545 1.00 43.03 109 ARG A O 1
#

pLDDT: mean 79.39, std 16.07, range [42.12, 96.88]

Foldseek 3Di:
DDDDPDPDFDADPVRHGPPPPDVVVVVVVVVVVVVVVVVVVVVVVCVVVVVVVVVVPLPQDKDKDFDADPVRQTDFQDWDWDPDPPIFIDTAHPRRIDMTTSDPDDDDD

Radius of gyration: 36.53 Å; chains: 1; bounding box: 86×22×98 Å

Sequence (109 aa):
MKFVNSPKVEYQPDGLPRAQENKQAFYFRLMVGLIFFAALALNLYVLVRADVSSMLSQSNSGAEGMVIDAENRPVPNVLVFSADVPTVSTTTDGNGRFLLNHLPAGVNR